Protein AF-A0A2W6CTJ7-F1 (afdb_monomer_lite)

pLDDT: mean 81.31, std 10.34, range [43.28, 93.75]

Secondary structure (DSSP, 8-state):
---------HHHH-PPPHHHHS-SSPPTT--------SSS-S-TTS-TTSHHHH------PPPHHHHHHHHHHHHHHHHHHTS-HHHHHHHHHHHHH-S-B-HHHHHHHH---HHHHHHHHHTTTTTTEEEEEPPGGG-TTPEEEEESSHHHHHHHHHHHGGGGGG-

Radius of gyration: 19.37 Å; chains: 1; bounding box: 40×37×50 Å

Sequence (167 aa):
MIDGLDEDSSAATGRRSIAGVLPRQPPPGVRVLVTSRPHPPTPDDVPGDHPLRTISPRRLDVSQHARDAEYRANHELNQLLAGTQLQRDVLGSMTVSGGGFTLDDLEELTQQPLYEIKRLLDGLLGRSVGTRIGTPTSGPGERVYLFAHETLQQVAEQSFGKSLGAY

Foldseek 3Di:
DDPDDDDFPCVVVVDDTPLLPDDLDDPPPDDDDDDDDPPPQDDPSRDCSRVSNVDDDDDDDQDPVNVVLVVLLVVLLVCLVVDDPLSLQLLLVLLVVQDWDFLVRSCVRSVDDSVVVVCCCVPSVVSQWDWDQDDVVNPGGTTTIHGPDPVSSVVSCVVCPPVSVVD

Structure (mmCIF, N/CA/C/O backbone):
data_AF-A0A2W6CTJ7-F1
#
_entry.id   AF-A0A2W6CTJ7-F1
#
loop_
_atom_site.group_PDB
_atom_site.id
_atom_site.type_symbol
_atom_site.label_atom_id
_atom_site.label_alt_id
_atom_site.label_comp_id
_atom_site.label_asym_id
_atom_site.label_entity_id
_atom_site.label_seq_id
_atom_site.pdbx_PDB_ins_code
_atom_site.Cartn_x
_atom_site.Cartn_y
_atom_site.Cartn_z
_atom_site.occupancy
_atom_site.B_iso_or_equiv
_atom_site.auth_seq_id
_atom_site.auth_comp_id
_atom_site.auth_asym_id
_atom_site.auth_atom_id
_atom_site.pdbx_PDB_model_num
ATOM 1 N N . MET A 1 1 ? 7.325 -20.224 -18.057 1.00 59.53 1 MET A N 1
ATOM 2 C CA . MET A 1 1 ? 7.803 -20.326 -16.665 1.00 59.53 1 MET A CA 1
ATOM 3 C C . MET A 1 1 ? 8.379 -18.970 -16.293 1.00 59.53 1 MET A C 1
ATOM 5 O O . MET A 1 1 ? 9.086 -18.408 -17.119 1.00 59.53 1 MET A O 1
ATOM 9 N N . ILE A 1 2 ? 7.982 -18.411 -15.150 1.00 69.88 2 ILE A N 1
ATOM 10 C CA . ILE A 1 2 ? 8.512 -17.147 -14.617 1.00 69.88 2 ILE A CA 1
ATOM 11 C C . ILE A 1 2 ? 9.510 -17.546 -13.533 1.00 69.88 2 ILE A C 1
ATOM 13 O O . ILE A 1 2 ? 9.144 -18.317 -12.652 1.00 69.88 2 ILE A O 1
ATOM 17 N N . ASP A 1 3 ? 10.753 -17.089 -13.654 1.00 69.56 3 ASP A N 1
ATOM 18 C CA . ASP A 1 3 ? 11.864 -17.510 -12.786 1.00 69.56 3 ASP A CA 1
ATOM 19 C C . ASP A 1 3 ? 11.912 -16.728 -11.458 1.00 69.56 3 ASP A C 1
ATOM 21 O O . ASP A 1 3 ? 12.463 -17.194 -10.469 1.00 69.56 3 ASP A O 1
ATOM 25 N N . GLY A 1 4 ? 11.260 -15.561 -11.397 1.00 68.44 4 GLY A N 1
ATOM 26 C CA . GLY A 1 4 ? 11.148 -14.772 -10.173 1.00 68.44 4 GLY A CA 1
ATOM 27 C C . GLY A 1 4 ? 10.185 -13.595 -10.308 1.00 68.44 4 GLY A C 1
ATOM 28 O O . GLY A 1 4 ? 10.024 -13.028 -11.391 1.00 68.44 4 GLY A O 1
ATOM 29 N N . LEU A 1 5 ? 9.542 -13.250 -9.195 1.00 76.44 5 LEU A N 1
ATOM 30 C CA . LEU A 1 5 ? 8.808 -12.005 -8.978 1.00 76.44 5 LEU A CA 1
ATOM 31 C C . LEU A 1 5 ? 9.406 -11.373 -7.724 1.00 76.44 5 LEU A C 1
ATOM 33 O O . LEU A 1 5 ? 9.505 -12.049 -6.701 1.00 76.44 5 LEU A O 1
ATOM 37 N N . ASP A 1 6 ? 9.828 -10.119 -7.820 1.00 77.81 6 ASP A N 1
ATOM 38 C CA . ASP A 1 6 ? 10.472 -9.403 -6.722 1.00 77.81 6 ASP A CA 1
ATOM 39 C C . ASP A 1 6 ? 9.922 -7.975 -6.642 1.00 77.81 6 ASP A C 1
ATOM 41 O O . ASP A 1 6 ? 9.551 -7.383 -7.662 1.00 77.81 6 ASP A O 1
ATOM 45 N N . GLU A 1 7 ? 9.840 -7.443 -5.426 1.00 79.81 7 GLU A N 1
ATOM 46 C CA . GLU A 1 7 ? 9.255 -6.137 -5.124 1.00 79.81 7 GLU A CA 1
ATOM 47 C C . GLU A 1 7 ? 10.299 -5.205 -4.523 1.00 79.81 7 GLU A C 1
ATOM 49 O O . GLU A 1 7 ? 11.054 -5.559 -3.613 1.00 79.81 7 GLU A O 1
ATOM 54 N N . ASP A 1 8 ? 10.333 -3.973 -5.025 1.00 78.88 8 ASP A N 1
ATOM 55 C CA . ASP A 1 8 ? 11.370 -3.034 -4.636 1.00 78.88 8 ASP A CA 1
ATOM 56 C C . ASP A 1 8 ? 11.139 -2.501 -3.216 1.00 78.88 8 ASP A C 1
ATOM 58 O O . ASP A 1 8 ? 10.241 -1.700 -2.964 1.00 78.88 8 ASP A O 1
ATOM 62 N N . SER A 1 9 ? 11.988 -2.948 -2.290 1.00 72.00 9 SER A N 1
ATOM 63 C CA . SER A 1 9 ? 11.993 -2.538 -0.879 1.00 72.00 9 SER A CA 1
ATOM 64 C C . SER A 1 9 ? 13.154 -1.584 -0.549 1.00 72.00 9 SER A C 1
ATOM 66 O O . SER A 1 9 ? 13.492 -1.372 0.621 1.00 72.00 9 SER A O 1
ATOM 68 N N . SER A 1 10 ? 13.820 -1.027 -1.568 1.00 76.88 10 SER A N 1
ATOM 69 C CA . SER A 1 10 ? 14.980 -0.139 -1.396 1.00 76.88 10 SER A CA 1
ATOM 70 C C . SER A 1 10 ? 14.651 1.124 -0.604 1.00 76.88 10 SER A C 1
ATOM 72 O O . SER A 1 10 ? 15.450 1.522 0.241 1.00 76.88 10 SER A O 1
ATOM 74 N N . ALA A 1 11 ? 13.456 1.694 -0.785 1.00 69.94 11 ALA A N 1
ATOM 75 C CA . ALA A 1 11 ? 13.011 2.887 -0.061 1.00 69.94 11 ALA A CA 1
ATOM 76 C C . ALA A 1 11 ? 13.027 2.705 1.470 1.00 69.94 11 ALA A C 1
ATOM 78 O O . ALA A 1 11 ? 13.404 3.622 2.192 1.00 69.94 11 ALA A O 1
ATOM 79 N N . ALA A 1 12 ? 12.680 1.513 1.964 1.00 66.12 12 ALA A N 1
ATOM 80 C CA . ALA A 1 12 ? 12.665 1.211 3.397 1.00 66.12 12 ALA A CA 1
ATOM 81 C C . ALA A 1 12 ? 14.041 0.793 3.946 1.00 66.12 12 ALA A C 1
ATOM 83 O O . ALA A 1 12 ? 14.288 0.878 5.145 1.00 66.12 12 ALA A O 1
ATOM 84 N N . THR A 1 13 ? 14.940 0.306 3.084 1.00 71.00 13 THR A N 1
ATOM 85 C CA . THR A 1 13 ? 16.194 -0.348 3.504 1.00 71.00 13 THR A CA 1
ATOM 86 C C . THR A 1 13 ? 17.459 0.429 3.143 1.00 71.00 13 THR A C 1
ATOM 88 O O . THR A 1 13 ? 18.546 0.046 3.577 1.00 71.00 13 THR A O 1
ATOM 91 N N . GLY A 1 14 ? 17.352 1.479 2.322 1.00 72.25 14 GLY A N 1
ATOM 92 C CA . GLY A 1 14 ? 18.492 2.232 1.786 1.00 72.25 14 GLY A CA 1
ATOM 93 C C . GLY A 1 14 ? 19.401 1.413 0.859 1.00 72.25 14 GLY A C 1
ATOM 94 O O . GLY A 1 14 ? 20.527 1.821 0.575 1.00 72.25 14 GLY A O 1
ATOM 95 N N . ARG A 1 15 ? 18.956 0.229 0.419 1.00 84.06 15 ARG A N 1
ATOM 96 C CA . ARG A 1 15 ? 19.693 -0.630 -0.519 1.00 84.06 15 ARG A CA 1
ATOM 97 C C . ARG A 1 15 ? 19.520 -0.130 -1.952 1.00 84.06 15 ARG A C 1
ATOM 99 O O . ARG A 1 15 ? 18.677 0.717 -2.219 1.00 84.06 15 ARG A O 1
ATOM 106 N N . ARG A 1 16 ? 20.304 -0.681 -2.886 1.00 86.69 16 ARG A N 1
ATOM 107 C CA . ARG A 1 16 ? 20.061 -0.445 -4.317 1.00 86.69 16 ARG A CA 1
ATOM 108 C C . ARG A 1 16 ? 18.662 -0.915 -4.704 1.00 86.69 16 ARG A C 1
ATOM 110 O O . ARG A 1 16 ? 18.223 -1.967 -4.238 1.00 86.69 16 ARG A O 1
ATOM 117 N N . SER A 1 17 ? 18.010 -0.131 -5.553 1.00 89.62 17 SER A N 1
ATOM 118 C CA . SER A 1 17 ? 16.718 -0.461 -6.140 1.00 89.62 17 SER A CA 1
ATOM 119 C C . SER A 1 17 ? 16.838 -1.719 -6.996 1.00 89.62 17 SER A C 1
ATOM 121 O O . SER A 1 17 ? 17.905 -2.015 -7.551 1.00 89.62 17 SER A O 1
ATOM 123 N N . ILE A 1 18 ? 15.737 -2.459 -7.143 1.00 90.06 18 ILE A N 1
ATOM 124 C CA . ILE A 1 18 ? 15.698 -3.598 -8.072 1.00 90.06 18 ILE A CA 1
ATOM 125 C C . ILE A 1 18 ? 16.030 -3.090 -9.474 1.00 90.06 18 ILE A C 1
ATOM 127 O O . ILE A 1 18 ? 16.852 -3.679 -10.173 1.00 90.06 18 ILE A O 1
ATOM 131 N N . ALA A 1 19 ? 15.466 -1.941 -9.857 1.00 91.00 19 ALA A N 1
ATOM 132 C CA . ALA A 1 19 ? 15.742 -1.298 -11.136 1.00 91.00 19 ALA A CA 1
ATOM 133 C C . ALA A 1 19 ? 17.241 -1.008 -11.352 1.00 91.00 19 ALA A C 1
ATOM 135 O O . ALA A 1 19 ? 17.731 -1.165 -12.470 1.00 91.00 19 ALA A O 1
ATOM 136 N N . GLY A 1 20 ? 17.968 -0.622 -10.299 1.00 90.88 20 GLY A N 1
ATOM 137 C CA . GLY A 1 20 ? 19.398 -0.314 -10.332 1.00 90.88 20 GLY A CA 1
ATOM 138 C C . GLY A 1 20 ? 20.306 -1.538 -10.477 1.00 90.88 20 GLY A C 1
ATOM 139 O O . GLY A 1 20 ? 21.452 -1.397 -10.910 1.00 90.88 20 GLY A O 1
ATOM 140 N N . VAL A 1 21 ? 19.818 -2.740 -10.151 1.00 91.44 21 VAL A N 1
ATOM 141 C CA . VAL A 1 21 ? 20.575 -3.997 -10.305 1.00 91.44 21 VAL A CA 1
ATOM 142 C C . VAL A 1 21 ? 20.214 -4.781 -11.567 1.00 91.44 21 VAL A C 1
ATOM 144 O O . VAL A 1 21 ? 20.885 -5.767 -11.879 1.00 91.44 21 VAL A O 1
ATOM 147 N N . LEU A 1 22 ? 19.187 -4.357 -12.314 1.00 91.62 22 LEU A N 1
ATOM 148 C CA . LEU A 1 22 ? 18.807 -5.019 -13.559 1.00 91.62 22 LEU A CA 1
ATOM 149 C C . LEU A 1 22 ? 19.936 -4.940 -14.603 1.00 91.62 22 LEU A C 1
ATOM 151 O O . LEU A 1 22 ? 20.611 -3.914 -14.739 1.00 91.62 22 LEU A O 1
ATOM 155 N N . PRO A 1 23 ? 20.154 -6.015 -15.383 1.00 89.50 23 PRO A N 1
ATOM 156 C CA . PRO A 1 23 ? 21.161 -6.002 -16.428 1.00 89.50 23 PRO A CA 1
ATOM 157 C C . PRO A 1 23 ? 20.744 -5.044 -17.546 1.00 89.50 23 PRO A C 1
ATOM 159 O O . PRO A 1 23 ? 19.662 -5.163 -18.121 1.00 89.50 23 PRO A O 1
ATOM 162 N N . ARG A 1 24 ? 21.658 -4.147 -17.929 1.00 90.56 24 ARG A N 1
ATOM 163 C CA . ARG A 1 24 ? 21.481 -3.248 -19.086 1.00 90.56 24 ARG A CA 1
ATOM 164 C C . ARG A 1 24 ? 21.269 -4.020 -20.389 1.00 90.56 24 ARG A C 1
ATOM 166 O O . ARG A 1 24 ? 20.544 -3.573 -21.270 1.00 90.56 24 ARG A O 1
ATOM 173 N N . GLN A 1 25 ? 21.929 -5.170 -20.507 1.00 90.81 25 GLN A N 1
ATOM 174 C CA . GLN A 1 25 ? 21.820 -6.096 -21.628 1.00 90.81 25 GLN A CA 1
ATOM 175 C C . GLN A 1 25 ? 21.598 -7.503 -21.065 1.00 90.81 25 GLN A C 1
ATOM 177 O O . GLN A 1 25 ? 22.552 -8.131 -20.602 1.00 90.81 25 GLN A O 1
ATOM 182 N N . PRO A 1 26 ? 20.346 -7.989 -21.040 1.00 90.00 26 PRO A N 1
ATOM 183 C CA . PRO A 1 26 ? 20.056 -9.352 -20.622 1.00 90.00 26 PRO A CA 1
ATOM 184 C C . PRO A 1 26 ? 20.772 -10.377 -21.521 1.00 90.00 26 PRO A C 1
ATOM 186 O O . PRO A 1 26 ? 20.920 -10.128 -22.722 1.00 90.00 26 PRO A O 1
ATOM 189 N N . PRO A 1 27 ? 21.189 -11.540 -20.982 1.00 90.81 27 PRO A N 1
ATOM 190 C CA . PRO A 1 27 ? 21.748 -12.622 -21.786 1.00 90.81 27 PRO A CA 1
ATOM 191 C C . PRO A 1 27 ? 20.796 -13.080 -22.905 1.00 90.81 27 PRO A C 1
ATOM 193 O O . PRO A 1 27 ? 19.575 -12.926 -22.781 1.00 90.81 27 PRO A O 1
ATOM 196 N N . PRO A 1 28 ? 21.315 -13.700 -23.981 1.00 93.06 28 PRO A N 1
ATOM 197 C CA . PRO A 1 28 ? 20.478 -14.253 -25.040 1.00 93.06 28 PRO A CA 1
ATOM 198 C C . PRO A 1 28 ? 19.390 -15.183 -24.487 1.00 93.06 28 PRO A C 1
ATOM 200 O O . PRO A 1 28 ? 19.662 -16.061 -23.674 1.00 93.06 28 PRO A O 1
ATOM 203 N N . GLY A 1 29 ? 18.147 -14.984 -24.931 1.00 90.25 29 GLY A N 1
ATOM 204 C CA . GLY A 1 29 ? 16.989 -15.762 -24.474 1.00 90.25 29 GLY A CA 1
ATOM 205 C C . GLY A 1 29 ? 16.322 -15.250 -23.191 1.00 90.25 29 GLY A C 1
ATOM 206 O O . GLY A 1 29 ? 15.217 -15.692 -22.885 1.00 90.25 29 GLY A O 1
ATOM 207 N N . VAL A 1 30 ? 16.917 -14.280 -22.485 1.00 90.00 30 VAL A N 1
ATOM 208 C CA . VAL A 1 30 ? 16.327 -13.656 -21.291 1.00 90.00 30 VAL A CA 1
ATOM 209 C C . VAL A 1 30 ? 15.579 -12.382 -21.675 1.00 90.00 30 VAL A C 1
ATOM 211 O O . VAL A 1 30 ? 16.088 -11.530 -22.403 1.00 90.00 30 VAL A O 1
ATOM 214 N N . ARG A 1 31 ? 14.356 -12.225 -21.162 1.00 88.56 31 ARG A N 1
ATOM 215 C CA . ARG A 1 31 ? 13.590 -10.977 -21.258 1.00 88.56 31 ARG A CA 1
ATOM 216 C C . ARG A 1 31 ? 13.237 -10.503 -19.860 1.00 88.56 31 ARG A C 1
ATOM 218 O O . ARG A 1 31 ? 12.758 -11.289 -19.051 1.00 88.56 31 ARG A O 1
ATOM 225 N N . VAL A 1 32 ? 13.442 -9.216 -19.611 1.00 88.62 32 VAL A N 1
ATOM 226 C CA . VAL A 1 32 ? 13.061 -8.567 -18.356 1.00 88.62 32 VAL A CA 1
ATOM 227 C C . VAL A 1 32 ? 11.788 -7.772 -18.610 1.00 88.62 32 VAL A C 1
ATOM 229 O O . VAL A 1 32 ? 11.762 -6.902 -19.480 1.00 88.62 32 VAL A O 1
ATOM 232 N N . LEU A 1 33 ? 10.728 -8.091 -17.871 1.00 89.94 33 LEU A N 1
ATOM 233 C CA . LEU A 1 33 ? 9.500 -7.307 -17.852 1.00 89.94 33 LEU A CA 1
ATOM 234 C C . LEU A 1 33 ? 9.480 -6.508 -16.554 1.00 89.94 33 LEU A C 1
ATOM 236 O O . LEU A 1 33 ? 9.507 -7.087 -15.474 1.00 89.94 33 LEU A O 1
ATOM 240 N N . VAL A 1 34 ? 9.458 -5.184 -16.676 1.00 89.81 34 VAL A N 1
ATOM 241 C CA . VAL A 1 34 ? 9.405 -4.276 -15.529 1.00 89.81 34 VAL A CA 1
ATOM 242 C C . VAL A 1 34 ? 8.044 -3.606 -15.514 1.00 89.81 34 VAL A C 1
ATOM 244 O O . VAL A 1 34 ? 7.617 -3.023 -16.511 1.00 89.81 34 VAL A O 1
ATOM 247 N N . THR A 1 35 ? 7.372 -3.686 -14.375 1.00 89.12 35 THR A N 1
ATOM 248 C CA . THR A 1 35 ? 6.150 -2.938 -14.091 1.00 89.12 35 THR A CA 1
ATOM 249 C C . THR A 1 35 ? 6.444 -1.933 -12.998 1.00 89.12 35 THR A C 1
ATOM 251 O O . THR A 1 35 ? 7.058 -2.276 -11.992 1.00 89.12 35 THR A O 1
ATOM 254 N N . SER A 1 36 ? 5.992 -0.699 -13.176 1.00 85.31 36 SER A N 1
ATOM 255 C CA . SER A 1 36 ? 6.119 0.342 -12.165 1.00 85.31 36 SER A CA 1
ATOM 256 C C . SER A 1 36 ? 4.833 1.148 -12.063 1.00 85.31 36 SER A C 1
ATOM 258 O O . SER A 1 36 ? 4.025 1.205 -12.998 1.00 85.31 36 SER A O 1
ATOM 260 N N . ARG A 1 37 ? 4.648 1.796 -10.912 1.00 81.56 37 ARG A N 1
ATOM 261 C CA . ARG A 1 37 ? 3.653 2.857 -10.771 1.00 81.56 37 ARG A CA 1
ATOM 262 C C . ARG A 1 37 ? 4.140 4.105 -11.523 1.00 81.56 37 ARG A C 1
ATOM 264 O O . ARG A 1 37 ? 5.346 4.294 -11.663 1.00 81.56 37 ARG A O 1
ATOM 271 N N . PRO A 1 38 ? 3.236 4.977 -12.009 1.00 77.69 38 PRO A N 1
ATOM 272 C CA . PRO A 1 38 ? 3.635 6.245 -12.623 1.00 77.69 38 PRO A CA 1
ATOM 273 C C . PRO A 1 38 ? 4.432 7.154 -11.679 1.00 77.69 38 PRO A C 1
ATOM 275 O O . PRO A 1 38 ? 5.237 7.949 -12.153 1.00 77.69 38 PRO A O 1
ATOM 278 N N . HIS A 1 39 ? 4.192 7.021 -10.372 1.00 74.88 39 HIS A N 1
ATOM 279 C CA . HIS A 1 39 ? 4.901 7.713 -9.305 1.00 74.88 39 HIS A CA 1
ATOM 280 C C . HIS A 1 39 ? 5.246 6.704 -8.195 1.00 74.88 39 HIS A C 1
ATOM 282 O O . HIS A 1 39 ? 4.382 5.888 -7.856 1.00 74.88 39 HIS A O 1
ATOM 288 N N . PRO A 1 40 ? 6.464 6.747 -7.625 1.00 74.62 40 PRO A N 1
ATOM 289 C CA . PRO A 1 40 ? 7.582 7.635 -7.977 1.00 74.62 40 PRO A CA 1
ATOM 290 C C . PRO A 1 40 ? 8.191 7.333 -9.368 1.00 74.62 40 PRO A C 1
ATOM 292 O O . PRO A 1 40 ? 7.917 6.274 -9.937 1.00 74.62 40 PRO A O 1
ATOM 295 N N . PRO A 1 41 ? 8.974 8.266 -9.950 1.00 83.75 41 PRO A N 1
ATOM 296 C CA . PRO A 1 41 ? 9.692 8.034 -11.206 1.00 83.75 41 PRO A CA 1
ATOM 297 C C . PRO A 1 41 ? 10.792 6.968 -11.047 1.00 83.75 41 PRO A C 1
ATOM 299 O O . PRO A 1 41 ? 11.044 6.468 -9.953 1.00 83.75 41 PRO A O 1
ATOM 302 N N . THR A 1 42 ? 11.469 6.629 -12.150 1.00 89.12 42 THR A N 1
ATOM 303 C CA . THR A 1 42 ? 12.607 5.695 -12.144 1.00 89.12 42 THR A CA 1
ATOM 304 C C . THR A 1 42 ? 13.649 6.100 -11.082 1.00 89.12 42 THR A C 1
ATOM 306 O O . THR A 1 42 ? 14.108 7.247 -11.145 1.00 89.12 42 THR A O 1
ATOM 309 N N . PRO A 1 43 ? 14.051 5.189 -10.167 1.00 89.88 43 PRO A N 1
ATOM 310 C CA . PRO A 1 43 ? 14.949 5.492 -9.048 1.00 89.88 43 PRO A CA 1
ATOM 311 C C . PRO A 1 43 ? 16.266 6.152 -9.46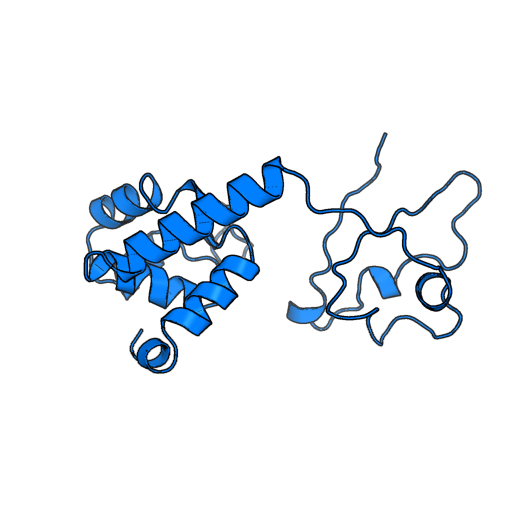6 1.00 89.88 43 PRO A C 1
ATOM 313 O O . PRO A 1 43 ? 16.785 5.881 -10.548 1.00 89.88 43 PRO A O 1
ATOM 316 N N . ASP A 1 44 ? 16.830 7.003 -8.610 1.00 90.12 44 ASP A N 1
ATOM 317 C CA . ASP A 1 44 ? 18.029 7.799 -8.924 1.00 90.12 44 ASP A CA 1
ATOM 318 C C . ASP A 1 44 ? 19.302 6.962 -9.100 1.00 90.12 44 ASP A C 1
ATOM 320 O O . ASP A 1 44 ? 20.199 7.349 -9.847 1.00 90.12 44 ASP A O 1
ATOM 324 N N . ASP A 1 45 ? 19.366 5.781 -8.485 1.00 91.94 45 ASP A N 1
ATOM 325 C CA . ASP A 1 45 ? 20.487 4.850 -8.627 1.00 91.94 45 ASP A CA 1
ATOM 326 C C . ASP A 1 45 ? 20.495 4.098 -9.971 1.00 91.94 45 ASP A C 1
ATOM 328 O O . ASP A 1 45 ? 21.449 3.375 -10.268 1.00 91.94 45 ASP A O 1
ATOM 332 N N . VAL A 1 46 ? 19.476 4.299 -10.817 1.00 92.75 46 VAL A N 1
ATOM 333 C CA . VAL A 1 46 ? 19.439 3.799 -12.196 1.00 92.75 46 VAL A CA 1
ATOM 334 C C . VAL A 1 46 ? 20.284 4.709 -13.102 1.00 92.75 46 VAL A C 1
ATOM 336 O O . VAL A 1 46 ? 19.907 5.872 -13.311 1.00 92.75 46 VAL A O 1
ATOM 339 N N . PRO A 1 47 ? 21.375 4.199 -13.710 1.00 91.19 47 PRO A N 1
ATOM 340 C CA . PRO A 1 47 ? 22.259 4.980 -14.576 1.00 91.19 47 PRO A CA 1
ATOM 341 C C . PRO A 1 47 ? 21.532 5.650 -15.749 1.00 91.19 47 PRO A C 1
ATOM 343 O O . PRO A 1 47 ? 20.551 5.120 -16.272 1.00 91.19 47 PRO A O 1
ATOM 346 N N . GLY A 1 48 ? 22.031 6.803 -16.203 1.00 90.25 48 GLY A N 1
ATOM 347 C CA . GLY A 1 48 ? 21.406 7.576 -17.287 1.00 90.25 48 GLY A CA 1
ATOM 348 C C . GLY A 1 48 ? 21.359 6.852 -18.639 1.00 90.25 48 GLY A C 1
ATOM 349 O O . GLY A 1 48 ? 20.443 7.077 -19.423 1.00 90.25 48 GLY A O 1
ATOM 350 N N . ASP A 1 49 ? 22.305 5.947 -18.891 1.00 90.88 49 ASP A N 1
ATOM 351 C CA . ASP A 1 49 ? 22.378 5.104 -20.089 1.00 90.88 49 ASP A CA 1
ATOM 352 C C . ASP A 1 49 ? 21.570 3.797 -19.964 1.00 90.88 49 ASP A C 1
ATOM 354 O O . ASP A 1 49 ? 21.573 2.967 -20.875 1.00 90.88 49 ASP A O 1
ATOM 358 N N . HIS A 1 50 ? 20.870 3.589 -18.845 1.00 93.75 50 HIS A N 1
ATOM 359 C CA . HIS A 1 50 ? 20.069 2.393 -18.624 1.00 93.75 50 HIS A CA 1
ATOM 360 C C . HIS A 1 50 ? 18.813 2.392 -19.519 1.00 93.75 50 HIS A C 1
ATOM 362 O O . HIS A 1 50 ? 18.114 3.408 -19.579 1.00 93.75 50 HIS A O 1
ATOM 368 N N . PRO A 1 51 ? 18.423 1.257 -20.138 1.00 92.38 51 PRO A N 1
ATOM 369 C CA . PRO A 1 51 ? 17.236 1.187 -21.002 1.00 92.38 51 PRO A CA 1
ATOM 370 C C . PRO A 1 51 ? 15.933 1.674 -20.348 1.00 92.38 51 PRO A C 1
ATOM 372 O O . PRO A 1 51 ? 15.056 2.204 -21.023 1.00 92.38 51 PRO A O 1
ATOM 375 N N . LEU A 1 52 ? 15.807 1.553 -19.023 1.00 91.88 52 LEU A N 1
ATOM 376 C CA . LEU A 1 52 ? 14.644 2.055 -18.271 1.00 91.88 52 LEU A CA 1
ATOM 377 C C . LEU A 1 52 ? 14.484 3.583 -18.306 1.00 91.88 52 LEU A C 1
ATOM 379 O O . LEU A 1 52 ? 13.400 4.075 -18.007 1.00 91.88 52 LEU A O 1
ATOM 383 N N . ARG A 1 53 ? 15.536 4.338 -18.643 1.00 90.75 53 ARG A N 1
ATOM 384 C CA . ARG A 1 53 ? 15.473 5.801 -18.796 1.00 90.75 53 ARG A CA 1
ATOM 385 C C . ARG A 1 53 ? 14.980 6.222 -20.183 1.00 90.75 53 ARG A C 1
ATOM 387 O O . ARG A 1 53 ? 14.487 7.334 -20.328 1.00 90.75 53 ARG A O 1
ATOM 394 N N . THR A 1 54 ? 15.119 5.360 -21.191 1.00 88.94 54 THR A N 1
ATOM 395 C CA . THR A 1 54 ? 14.851 5.693 -22.602 1.00 88.94 54 THR A CA 1
ATOM 396 C C . THR A 1 54 ? 13.643 4.965 -23.183 1.00 88.94 54 THR A C 1
ATOM 398 O O . THR A 1 54 ? 13.087 5.404 -24.191 1.00 88.94 54 THR A O 1
ATOM 401 N N . ILE A 1 55 ? 13.207 3.863 -22.566 1.00 88.81 55 ILE A N 1
ATOM 402 C CA . ILE A 1 55 ? 12.057 3.095 -23.037 1.00 88.81 55 ILE A CA 1
ATOM 403 C C . ILE A 1 55 ? 10.748 3.863 -22.816 1.00 88.81 55 ILE A C 1
ATOM 405 O O . ILE A 1 55 ? 10.508 4.438 -21.757 1.00 88.81 55 ILE A O 1
ATOM 409 N N . SER A 1 56 ? 9.867 3.837 -23.816 1.00 89.06 56 SER A N 1
ATOM 410 C CA . SER A 1 56 ? 8.499 4.341 -23.670 1.00 89.06 56 SER A CA 1
ATOM 411 C C . SER A 1 56 ? 7.637 3.267 -22.995 1.00 89.06 56 SER A C 1
ATOM 413 O O . SER A 1 56 ? 7.434 2.204 -23.589 1.00 89.06 56 SER A O 1
ATOM 415 N N . PRO A 1 57 ? 7.136 3.489 -21.765 1.00 89.75 57 PRO A N 1
ATOM 416 C CA . PRO A 1 57 ? 6.378 2.473 -21.051 1.00 89.75 57 PRO A CA 1
ATOM 417 C C . PRO A 1 57 ? 5.008 2.260 -21.698 1.00 89.75 57 PRO A C 1
ATOM 419 O O . PRO A 1 57 ? 4.314 3.211 -22.066 1.00 89.75 57 PRO A O 1
ATOM 422 N N . ARG A 1 58 ? 4.566 1.001 -21.764 1.00 91.31 58 ARG A N 1
ATOM 423 C CA . ARG A 1 58 ? 3.175 0.686 -22.100 1.00 91.31 58 ARG A CA 1
ATOM 424 C C . ARG A 1 58 ? 2.295 1.011 -20.897 1.00 91.31 58 ARG A C 1
ATOM 426 O O . ARG A 1 58 ? 2.395 0.352 -19.865 1.00 91.31 58 ARG A O 1
ATOM 433 N N . ARG A 1 59 ? 1.418 2.007 -21.035 1.00 89.88 59 ARG A N 1
ATOM 434 C CA . ARG A 1 59 ? 0.399 2.301 -20.021 1.00 89.88 59 ARG A CA 1
ATOM 435 C C . ARG A 1 59 ? -0.645 1.184 -20.011 1.00 89.88 59 ARG A C 1
ATOM 437 O O . ARG A 1 59 ? -1.102 0.750 -21.067 1.00 89.88 59 ARG A O 1
ATOM 444 N N . LEU A 1 60 ? -0.964 0.706 -18.815 1.00 88.12 60 LEU A N 1
ATOM 445 C CA . LEU A 1 60 ? -2.039 -0.247 -18.575 1.00 88.12 60 LEU A CA 1
ATOM 446 C C . LEU A 1 60 ? -3.189 0.507 -17.918 1.00 88.12 60 LEU A C 1
ATOM 448 O O . LEU A 1 60 ? -2.969 1.229 -16.944 1.00 88.12 60 LEU A O 1
ATOM 452 N N . ASP A 1 61 ? -4.393 0.335 -18.452 1.00 87.44 61 ASP A N 1
ATOM 453 C CA . ASP A 1 61 ? -5.593 0.860 -17.817 1.00 87.44 61 ASP A CA 1
ATOM 454 C C . ASP A 1 61 ? -5.925 0.051 -16.564 1.00 87.44 61 ASP A C 1
ATOM 456 O O . ASP A 1 61 ? -5.717 -1.165 -16.501 1.00 87.44 61 ASP A O 1
ATOM 460 N N . VAL A 1 62 ? -6.479 0.735 -15.565 1.00 83.56 62 VAL A N 1
ATOM 461 C CA . VAL A 1 62 ? -6.975 0.089 -14.349 1.00 83.56 62 VAL A CA 1
ATOM 462 C C . VAL A 1 62 ? -8.094 -0.881 -14.726 1.00 83.56 62 VAL A C 1
ATOM 464 O O . VAL A 1 62 ? -9.094 -0.477 -15.331 1.00 83.56 62 VAL A O 1
ATOM 467 N N . SER A 1 63 ? -7.933 -2.152 -14.353 1.00 86.56 63 SER A N 1
ATOM 468 C CA . SER A 1 63 ? -8.925 -3.194 -14.623 1.00 86.56 63 SER A CA 1
ATOM 469 C C . SER A 1 63 ? -10.222 -2.942 -13.850 1.00 86.56 63 SER A C 1
ATOM 471 O O . SER A 1 63 ? -10.209 -2.361 -12.766 1.00 86.56 63 SER A O 1
ATOM 473 N N . GLN A 1 64 ? -11.356 -3.417 -14.373 1.00 83.00 64 GLN A N 1
ATOM 474 C CA . GLN A 1 64 ? -12.643 -3.296 -13.675 1.00 83.00 64 GLN A CA 1
ATOM 475 C C . GLN A 1 64 ? -12.597 -3.939 -12.281 1.00 83.00 64 GLN A C 1
ATOM 477 O O . GLN A 1 64 ? -13.059 -3.346 -11.316 1.00 83.00 64 GLN A O 1
ATOM 482 N N . HIS A 1 65 ? -11.942 -5.097 -12.162 1.00 80.81 65 HIS A N 1
ATOM 483 C CA . HIS A 1 65 ? -11.730 -5.758 -10.877 1.00 80.81 65 HIS A CA 1
ATOM 484 C C . HIS A 1 65 ? -10.961 -4.873 -9.883 1.00 80.81 65 HIS A C 1
ATOM 486 O O . HIS A 1 65 ? -11.322 -4.811 -8.712 1.00 80.81 65 HIS A O 1
ATOM 492 N N . ALA A 1 66 ? -9.914 -4.174 -10.338 1.00 79.81 66 ALA A N 1
ATOM 493 C CA . ALA A 1 66 ? -9.160 -3.258 -9.485 1.00 79.81 66 ALA A CA 1
ATOM 494 C C . ALA A 1 66 ? -10.008 -2.053 -9.043 1.00 79.81 66 ALA A C 1
ATOM 496 O O . ALA A 1 66 ? -9.943 -1.675 -7.879 1.00 79.81 66 ALA A O 1
ATOM 497 N N . ARG A 1 67 ? -10.862 -1.510 -9.925 1.00 82.94 67 ARG A N 1
ATOM 498 C CA . ARG A 1 67 ? -11.796 -0.424 -9.570 1.00 82.94 67 ARG A CA 1
ATOM 499 C C . ARG A 1 67 ? -12.821 -0.861 -8.524 1.00 82.94 67 ARG A C 1
ATOM 501 O O . ARG A 1 67 ? -13.074 -0.130 -7.574 1.00 82.94 67 ARG A O 1
ATOM 508 N N . ASP A 1 68 ? -13.395 -2.052 -8.684 1.00 83.75 68 ASP A N 1
ATOM 509 C CA . ASP A 1 68 ? -14.370 -2.589 -7.729 1.00 83.75 68 ASP A CA 1
ATOM 510 C C . ASP A 1 68 ? -13.723 -2.865 -6.365 1.00 83.75 68 ASP A C 1
ATOM 512 O O . ASP A 1 68 ? -14.338 -2.617 -5.326 1.00 83.75 68 ASP A O 1
ATOM 516 N N . ALA A 1 69 ? -12.481 -3.362 -6.360 1.00 80.38 69 ALA A N 1
ATOM 517 C CA . ALA A 1 69 ? -11.703 -3.560 -5.141 1.00 80.38 69 ALA A CA 1
ATOM 518 C C . ALA A 1 69 ? -11.415 -2.226 -4.435 1.00 80.38 69 ALA A C 1
ATOM 520 O O . ALA A 1 69 ? -11.677 -2.107 -3.240 1.00 80.38 69 ALA A O 1
ATOM 521 N N . GLU A 1 70 ? -10.964 -1.209 -5.174 1.00 79.44 70 GLU A N 1
ATOM 522 C CA . GLU A 1 70 ? -10.713 0.139 -4.652 1.00 79.44 70 GLU A CA 1
ATOM 523 C C . GLU A 1 70 ? -11.986 0.784 -4.086 1.00 79.44 70 GLU A C 1
ATOM 525 O O . GLU A 1 70 ? -11.978 1.305 -2.971 1.00 79.44 70 GLU A O 1
ATOM 530 N N . TYR A 1 71 ? -13.105 0.712 -4.813 1.00 84.12 71 TYR A N 1
ATOM 531 C CA . TYR A 1 71 ? -14.387 1.247 -4.352 1.00 84.12 71 TYR A CA 1
ATOM 532 C C . TYR A 1 71 ? -14.831 0.607 -3.032 1.00 84.12 71 TYR A C 1
ATOM 534 O O . TYR A 1 71 ? -15.235 1.305 -2.100 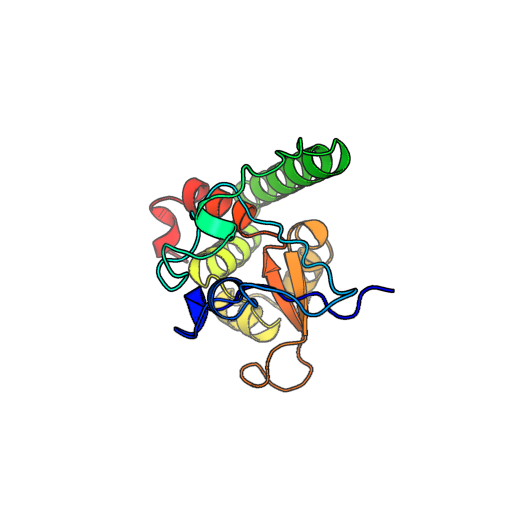1.00 84.12 71 TYR A O 1
ATOM 542 N N . ARG A 1 72 ? -14.736 -0.724 -2.928 1.00 82.31 72 ARG A N 1
ATOM 543 C CA . ARG A 1 72 ? -15.116 -1.452 -1.710 1.00 82.31 72 ARG A CA 1
ATOM 544 C C . ARG A 1 72 ? -14.195 -1.132 -0.545 1.00 82.31 72 ARG A C 1
ATOM 546 O O . ARG A 1 72 ? -14.698 -0.886 0.544 1.00 82.31 72 ARG A O 1
ATOM 553 N N . ALA A 1 73 ? -12.889 -1.088 -0.780 1.00 80.69 73 ALA A N 1
ATOM 554 C CA . ALA A 1 73 ? -11.925 -0.782 0.264 1.00 80.69 73 ALA A CA 1
ATOM 555 C C . ALA A 1 73 ? -12.104 0.652 0.800 1.00 80.69 73 ALA A C 1
ATOM 557 O O . ALA A 1 73 ? -12.120 0.864 2.008 1.00 80.69 73 ALA A O 1
ATOM 558 N N . ASN A 1 74 ? -12.377 1.628 -0.074 1.00 83.69 74 ASN A N 1
ATOM 559 C CA . ASN A 1 74 ? -12.747 2.984 0.349 1.00 83.69 74 ASN A CA 1
ATOM 560 C C . ASN A 1 74 ? -14.070 3.016 1.134 1.00 83.69 74 ASN A C 1
ATOM 562 O O . ASN A 1 74 ? -14.213 3.769 2.096 1.00 83.69 74 ASN A O 1
ATOM 566 N N . HIS A 1 75 ? -15.056 2.206 0.749 1.00 85.44 75 HIS A N 1
ATOM 567 C CA . HIS A 1 75 ? -16.316 2.105 1.483 1.00 85.44 75 HIS A CA 1
ATOM 568 C C . HIS A 1 75 ? -16.132 1.482 2.879 1.00 85.44 75 HIS A C 1
ATOM 570 O O . HIS A 1 75 ? -16.705 1.986 3.843 1.00 85.44 75 HIS A O 1
ATOM 576 N N . GLU A 1 76 ? -15.316 0.433 3.005 1.00 84.94 76 GLU A N 1
ATOM 577 C CA . GLU A 1 76 ? -14.935 -0.178 4.289 1.00 84.94 76 GLU A CA 1
ATOM 578 C C . GLU A 1 76 ? -14.193 0.827 5.182 1.00 84.94 76 GLU A C 1
ATOM 580 O O . GLU A 1 76 ? -14.569 1.011 6.340 1.00 84.94 76 GLU A O 1
ATOM 585 N N . LEU A 1 77 ? -13.218 1.557 4.626 1.00 85.56 77 LEU A N 1
ATOM 586 C CA . LEU A 1 77 ? -12.504 2.625 5.328 1.00 85.56 77 LEU A CA 1
ATOM 587 C C . LEU A 1 77 ? -13.469 3.678 5.895 1.00 85.56 77 LEU A C 1
ATOM 589 O O . LEU A 1 77 ? -13.414 4.010 7.078 1.00 85.56 77 LEU A O 1
ATOM 593 N N . ASN A 1 78 ? -14.394 4.168 5.067 1.00 86.88 78 ASN A N 1
ATOM 594 C CA . ASN A 1 78 ? -15.380 5.164 5.483 1.00 86.88 78 ASN A CA 1
ATOM 595 C C . ASN A 1 78 ? -16.306 4.649 6.595 1.00 86.88 78 ASN A C 1
ATOM 597 O O . ASN A 1 78 ? -16.656 5.407 7.499 1.00 86.88 78 ASN A O 1
ATOM 601 N N . GLN A 1 79 ? -16.683 3.366 6.567 1.00 87.25 79 GLN A N 1
ATOM 602 C CA . GLN A 1 79 ? -17.471 2.766 7.648 1.00 87.25 79 GLN A CA 1
ATOM 603 C C . GLN A 1 79 ? -16.706 2.716 8.970 1.00 87.25 79 GLN A C 1
ATOM 605 O O . GLN A 1 79 ? -17.299 2.949 10.019 1.00 87.25 79 GLN A O 1
ATOM 610 N N . LEU A 1 80 ? -15.405 2.429 8.932 1.00 86.62 80 LEU A N 1
ATOM 611 C CA . LEU A 1 80 ? -14.565 2.380 10.129 1.00 86.62 80 LEU A CA 1
ATOM 612 C C . LEU A 1 80 ? -14.352 3.769 10.727 1.00 86.62 80 LEU A C 1
ATOM 614 O O . LEU A 1 80 ? -14.468 3.939 11.939 1.00 86.62 80 LEU A O 1
ATOM 618 N N . LEU A 1 81 ? -14.126 4.774 9.877 1.00 86.56 81 LEU A N 1
ATOM 619 C CA . LEU A 1 81 ? -14.030 6.174 10.296 1.00 86.56 81 LEU A CA 1
ATOM 620 C C . LEU A 1 81 ? -15.326 6.651 10.972 1.00 86.56 81 LEU A C 1
ATOM 622 O O . LEU A 1 81 ? -15.280 7.331 11.999 1.00 86.56 81 LEU A O 1
ATOM 626 N N . ALA A 1 82 ? -16.482 6.243 10.444 1.00 87.88 82 ALA A N 1
ATOM 627 C CA . ALA A 1 82 ? -17.798 6.523 11.023 1.00 87.88 82 ALA A CA 1
ATOM 628 C C . ALA A 1 82 ? -18.195 5.577 12.179 1.00 87.88 82 ALA A C 1
ATOM 630 O O . ALA A 1 82 ? -19.292 5.700 12.726 1.00 87.88 82 ALA A O 1
ATOM 631 N N . GLY A 1 83 ? -17.330 4.625 12.529 1.00 87.19 83 GLY A N 1
ATOM 632 C CA . GLY A 1 83 ? -17.619 3.505 13.414 1.00 87.19 83 GLY A CA 1
ATOM 633 C C . GLY A 1 83 ? -17.471 3.790 14.912 1.00 87.19 83 GLY A C 1
ATOM 634 O O . GLY A 1 83 ? -17.568 4.923 15.391 1.00 87.19 83 GLY A O 1
ATOM 635 N N . THR A 1 84 ? -17.245 2.731 15.687 1.00 89.69 84 THR A N 1
ATOM 636 C CA . THR A 1 84 ? -16.957 2.804 17.126 1.00 89.69 84 THR A CA 1
ATOM 637 C C . THR A 1 84 ? -15.561 3.376 17.390 1.00 89.69 84 THR A C 1
ATOM 639 O O . THR A 1 84 ? -14.743 3.509 16.481 1.00 89.69 84 THR A O 1
ATOM 642 N N . GLN A 1 85 ? -15.269 3.711 18.652 1.00 89.38 85 GLN A N 1
ATOM 643 C CA . GLN A 1 85 ? -13.940 4.195 19.038 1.00 89.38 85 GLN A CA 1
ATOM 644 C C . GLN A 1 85 ? -12.856 3.155 18.729 1.00 89.38 85 GLN A C 1
ATOM 646 O O . GLN A 1 85 ? -11.924 3.482 18.012 1.00 89.38 85 GLN A O 1
ATOM 651 N N . LEU A 1 86 ? -13.077 1.886 19.096 1.00 89.00 86 LEU A N 1
ATOM 652 C CA . LEU A 1 86 ? -12.179 0.775 18.761 1.00 89.00 86 LEU A CA 1
ATOM 653 C C . LEU A 1 86 ? -11.861 0.690 17.257 1.00 89.00 86 LEU A C 1
ATOM 655 O O . LEU A 1 86 ? -10.727 0.429 16.871 1.00 89.00 86 LEU A O 1
ATOM 659 N N . GLN A 1 87 ? -12.853 0.919 16.389 1.00 89.00 87 GLN A N 1
ATOM 660 C CA . GLN A 1 87 ? -12.640 0.883 14.938 1.00 89.00 87 GLN A CA 1
ATOM 661 C C . GLN A 1 87 ? -11.718 2.002 14.461 1.00 89.00 87 GLN A C 1
ATOM 663 O O . GLN A 1 87 ? -10.852 1.761 13.621 1.00 89.00 87 GLN A O 1
ATOM 668 N N . ARG A 1 88 ? -11.889 3.208 15.009 1.00 89.69 88 ARG A N 1
ATOM 669 C CA . ARG A 1 88 ? -11.000 4.337 14.730 1.00 89.69 88 ARG A CA 1
ATOM 670 C C . ARG A 1 88 ? -9.622 4.147 15.345 1.00 89.69 88 ARG A C 1
ATOM 672 O O . ARG A 1 88 ? -8.661 4.500 14.680 1.00 89.69 88 ARG A O 1
ATOM 679 N N . ASP A 1 89 ? -9.532 3.572 16.541 1.00 89.19 89 ASP A N 1
ATOM 680 C CA . ASP A 1 89 ? -8.263 3.327 17.229 1.00 89.19 89 ASP A CA 1
ATOM 681 C C . ASP A 1 89 ? -7.407 2.340 16.428 1.00 89.19 89 ASP A C 1
ATOM 683 O O . ASP A 1 89 ? -6.294 2.680 16.044 1.00 89.19 89 ASP A O 1
ATOM 687 N N . VAL A 1 90 ? -7.955 1.174 16.052 1.00 88.00 90 VAL A N 1
ATOM 688 C CA . VAL A 1 90 ? -7.237 0.195 15.210 1.00 88.00 90 VAL A CA 1
ATOM 689 C C . VAL A 1 90 ? -6.821 0.819 13.881 1.00 88.00 90 VAL A C 1
ATOM 691 O O . VAL A 1 90 ? -5.671 0.686 13.465 1.00 88.00 90 VAL A O 1
ATOM 694 N N . LEU A 1 91 ? -7.742 1.518 13.209 1.00 87.56 91 LEU A N 1
ATOM 695 C CA . LEU A 1 91 ? -7.446 2.143 11.923 1.00 87.56 91 LEU A CA 1
ATOM 696 C C . LEU A 1 91 ? -6.373 3.238 12.060 1.00 87.56 91 LEU A C 1
ATOM 698 O O . LEU A 1 91 ? -5.475 3.314 11.223 1.00 87.56 91 LEU A O 1
ATOM 702 N N . GLY A 1 92 ? -6.443 4.058 13.107 1.00 88.00 92 GLY A N 1
ATOM 703 C CA . GLY A 1 92 ? -5.482 5.112 13.423 1.00 88.00 92 GLY A CA 1
ATOM 704 C C . GLY A 1 92 ? -4.097 4.543 13.704 1.00 88.00 92 GLY A C 1
ATOM 705 O O . GLY A 1 92 ? -3.142 4.937 13.037 1.00 88.00 92 GLY A O 1
ATOM 706 N N . SER A 1 93 ? -3.996 3.541 14.584 1.00 86.25 93 SER A N 1
ATOM 707 C CA . SER A 1 93 ? -2.733 2.863 14.895 1.00 86.25 93 SER A CA 1
ATOM 708 C C . SER A 1 93 ? -2.081 2.284 13.638 1.00 86.25 93 SER A C 1
ATOM 710 O O . SER A 1 93 ? -0.911 2.558 13.354 1.00 86.25 93 SER A O 1
ATOM 712 N N . MET A 1 94 ? -2.848 1.552 12.819 1.00 83.06 94 MET A N 1
ATOM 713 C CA . MET A 1 94 ? -2.372 1.024 11.533 1.00 83.06 94 MET A CA 1
ATOM 714 C C . MET A 1 94 ? -1.872 2.132 10.599 1.00 83.06 94 MET A C 1
ATOM 716 O O . MET A 1 94 ? -0.856 1.960 9.928 1.00 83.06 94 MET A O 1
ATOM 720 N N . THR A 1 95 ? -2.554 3.277 10.582 1.00 84.75 95 THR A N 1
ATOM 721 C CA . THR A 1 95 ? -2.212 4.426 9.734 1.00 84.75 95 THR A CA 1
ATOM 722 C C . THR A 1 95 ? -0.909 5.099 10.172 1.00 84.75 95 THR A C 1
ATOM 724 O O . THR A 1 95 ? -0.078 5.402 9.323 1.00 84.75 95 THR A O 1
ATOM 727 N N . VAL A 1 96 ? -0.692 5.291 11.478 1.00 83.38 96 VAL A N 1
ATOM 728 C CA . VAL A 1 96 ? 0.514 5.950 12.018 1.00 83.38 96 VAL A CA 1
ATOM 729 C C . VAL A 1 96 ? 1.768 5.101 11.826 1.00 83.38 96 VAL A C 1
ATOM 731 O O . VAL A 1 96 ? 2.836 5.622 11.510 1.00 83.38 96 VAL A O 1
ATOM 734 N N . SER A 1 97 ? 1.652 3.790 12.029 1.00 76.38 97 SER A N 1
ATOM 735 C CA . SER A 1 97 ? 2.820 2.904 12.017 1.00 76.38 97 SER A CA 1
ATOM 736 C C . SER A 1 97 ? 3.441 2.712 10.633 1.00 76.38 97 SER A C 1
ATOM 738 O O . SER A 1 97 ? 4.639 2.445 10.534 1.00 76.38 97 SER A O 1
ATOM 740 N N . GLY A 1 98 ? 2.632 2.782 9.568 1.00 64.38 98 GLY A N 1
ATOM 741 C CA . GLY A 1 98 ? 3.036 2.385 8.217 1.00 64.38 98 GLY A CA 1
ATOM 742 C C . GLY A 1 98 ? 3.550 0.940 8.109 1.00 64.38 98 GLY A C 1
ATOM 743 O O . GLY A 1 98 ? 4.196 0.592 7.120 1.00 64.38 98 GLY A O 1
ATOM 744 N N . GLY A 1 99 ? 3.301 0.107 9.127 1.00 67.69 99 GLY A N 1
ATOM 745 C CA . GLY A 1 99 ? 3.848 -1.235 9.298 1.00 67.69 99 GLY A CA 1
ATOM 746 C C . GLY A 1 99 ? 2.782 -2.247 9.717 1.00 67.69 99 GLY A C 1
ATOM 747 O O . GLY A 1 99 ? 1.613 -1.914 9.893 1.00 67.69 99 GLY A O 1
ATOM 748 N N . GLY A 1 100 ? 3.175 -3.518 9.818 1.00 75.81 100 GLY A N 1
ATOM 749 C CA . GLY A 1 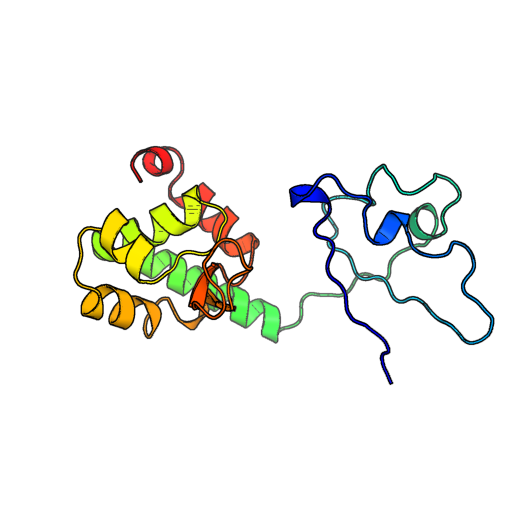100 ? 2.271 -4.586 10.240 1.00 75.81 100 GLY A CA 1
ATOM 750 C C . GLY A 1 100 ? 2.250 -4.747 11.759 1.00 75.81 100 GLY A C 1
ATOM 751 O O . GLY A 1 100 ? 3.318 -4.793 12.362 1.00 75.81 100 GLY A O 1
ATOM 752 N N . PHE A 1 101 ? 1.064 -4.903 12.346 1.00 80.62 101 PHE A N 1
ATOM 753 C CA . PHE A 1 101 ? 0.883 -5.178 13.776 1.00 80.62 101 PHE A CA 1
ATOM 754 C C . PHE A 1 101 ? 0.525 -6.628 14.045 1.00 80.62 101 PHE A C 1
ATOM 756 O O . PHE A 1 101 ? -0.246 -7.222 13.292 1.00 80.62 101 PHE A O 1
ATOM 763 N N . THR A 1 102 ? 1.029 -7.190 15.134 1.00 84.88 102 THR A N 1
ATOM 764 C CA . THR A 1 102 ? 0.503 -8.443 15.679 1.00 84.88 102 THR A CA 1
ATOM 765 C C . THR A 1 102 ? -0.857 -8.202 16.346 1.00 84.88 102 THR A C 1
ATOM 767 O O . THR A 1 102 ? -1.300 -7.065 16.525 1.00 84.88 102 THR A O 1
ATOM 770 N N . LEU A 1 103 ? -1.568 -9.279 16.687 1.00 84.00 103 LEU A N 1
ATOM 771 C CA . LEU A 1 103 ? -2.796 -9.150 17.480 1.00 84.00 103 LEU A CA 1
ATOM 772 C C . LEU A 1 103 ? -2.504 -8.588 18.878 1.00 84.00 103 LEU A C 1
ATOM 774 O O . LEU A 1 103 ? -3.302 -7.796 19.377 1.00 84.00 103 LEU A O 1
ATOM 778 N N . ASP A 1 104 ? -1.369 -8.969 19.459 1.00 84.94 104 ASP A N 1
ATOM 779 C CA . ASP A 1 104 ? -0.951 -8.548 20.794 1.00 84.94 104 ASP A CA 1
ATOM 780 C C . ASP A 1 104 ? -0.589 -7.054 20.803 1.00 84.94 104 ASP A C 1
ATOM 782 O O . ASP A 1 104 ? -1.028 -6.328 21.693 1.00 84.94 104 ASP A O 1
ATOM 786 N N . ASP A 1 105 ? 0.080 -6.554 19.754 1.00 86.62 105 ASP A N 1
ATOM 787 C CA . ASP A 1 105 ? 0.341 -5.114 19.607 1.00 86.62 105 ASP A CA 1
ATOM 788 C C . ASP A 1 105 ? -0.968 -4.308 19.560 1.00 86.62 105 ASP A C 1
ATOM 790 O O . ASP A 1 105 ? -1.078 -3.234 20.149 1.00 86.62 105 ASP A O 1
ATOM 794 N N . LEU A 1 106 ? -1.987 -4.814 18.853 1.00 87.12 106 LEU A N 1
ATOM 795 C CA . LEU A 1 106 ? -3.285 -4.143 18.770 1.00 87.12 106 LEU A CA 1
ATOM 796 C C . LEU A 1 106 ? -4.040 -4.194 20.103 1.00 87.12 106 LEU A C 1
ATOM 798 O O . LEU A 1 106 ? -4.734 -3.230 20.430 1.00 87.12 106 LEU A O 1
ATOM 802 N N . GLU A 1 107 ? -3.925 -5.279 20.874 1.00 89.62 107 GLU A N 1
ATOM 803 C CA . GLU A 1 107 ? -4.477 -5.348 22.235 1.00 89.62 107 GLU A CA 1
ATOM 804 C C . GLU A 1 107 ? -3.805 -4.320 23.145 1.00 89.62 107 GLU A C 1
ATOM 806 O O . GLU A 1 107 ? -4.501 -3.571 23.834 1.00 89.62 107 GLU A O 1
ATOM 811 N N . GLU A 1 108 ? -2.478 -4.207 23.090 1.00 88.25 108 GLU A N 1
ATOM 812 C CA . GLU A 1 108 ? -1.735 -3.226 23.877 1.00 88.25 108 GLU A CA 1
ATOM 813 C C . GLU A 1 108 ? -2.083 -1.783 23.475 1.00 88.25 108 GLU A C 1
ATOM 815 O O . GLU A 1 108 ? -2.329 -0.942 24.339 1.00 88.25 108 GLU A O 1
ATOM 820 N N . LEU A 1 109 ? -2.176 -1.481 22.180 1.00 86.88 109 LEU A N 1
ATOM 821 C CA . LEU A 1 109 ? -2.449 -0.118 21.712 1.00 86.88 109 LEU A CA 1
ATOM 822 C C . LEU A 1 109 ? -3.895 0.324 21.948 1.00 86.88 109 LEU A C 1
ATOM 824 O O . LEU A 1 109 ? -4.143 1.481 22.284 1.00 86.88 109 LEU A O 1
ATOM 828 N N . THR A 1 110 ? -4.859 -0.583 21.786 1.00 86.19 110 THR A N 1
ATOM 829 C CA . THR A 1 110 ? -6.288 -0.242 21.903 1.00 86.19 110 THR A CA 1
ATOM 830 C C . THR A 1 110 ? -6.863 -0.512 23.290 1.00 86.19 110 THR A C 1
ATOM 832 O O . THR A 1 110 ? -7.977 -0.073 23.592 1.00 86.19 110 THR A O 1
ATOM 835 N N . GLN A 1 111 ? -6.124 -1.235 24.141 1.00 88.69 111 GLN A N 1
ATOM 836 C CA . GLN A 1 111 ? -6.571 -1.696 25.459 1.00 88.69 111 GLN A CA 1
ATOM 837 C C . GLN A 1 111 ? -7.913 -2.450 25.389 1.00 88.69 111 GLN A C 1
ATOM 839 O O . GLN A 1 111 ? -8.719 -2.400 26.322 1.00 88.69 111 GLN A O 1
ATOM 844 N N . GLN A 1 112 ? -8.179 -3.120 24.261 1.00 92.25 112 GLN A N 1
ATOM 845 C CA . GLN A 1 112 ? -9.382 -3.918 24.040 1.00 92.25 112 GLN A CA 1
ATOM 846 C C . GLN A 1 112 ? -9.065 -5.412 24.012 1.00 92.25 112 GLN A C 1
ATOM 848 O O . GLN A 1 112 ? -8.000 -5.799 23.543 1.00 92.25 112 GLN A O 1
ATOM 853 N N . PRO A 1 113 ? -10.011 -6.274 24.426 1.00 89.69 113 PRO A N 1
ATOM 854 C CA . PRO A 1 113 ? -9.793 -7.713 24.412 1.00 89.69 113 PRO A CA 1
ATOM 855 C C . PRO A 1 113 ? -9.514 -8.254 23.004 1.00 89.69 113 PRO A C 1
ATOM 857 O O . PRO A 1 113 ? -10.243 -7.937 22.055 1.00 89.69 113 PRO A O 1
ATOM 860 N N . LEU A 1 114 ? -8.565 -9.191 22.891 1.00 87.69 114 LEU A N 1
ATOM 861 C CA . LEU A 1 114 ? -8.222 -9.873 21.630 1.00 87.69 114 LEU A CA 1
ATOM 862 C C . LEU A 1 114 ? -9.427 -10.371 20.817 1.00 87.69 114 LEU A C 1
ATOM 864 O O . LEU A 1 114 ? -9.401 -10.328 19.586 1.00 87.69 114 LEU A O 1
ATOM 868 N N . TYR A 1 115 ? -10.496 -10.855 21.462 1.00 87.31 115 TYR A N 1
ATOM 869 C CA . TYR A 1 115 ? -11.664 -11.365 20.734 1.00 87.31 115 TYR A CA 1
ATOM 870 C C . TYR A 1 115 ? -12.422 -10.260 19.978 1.00 87.31 115 TYR A C 1
ATOM 872 O O . TYR A 1 115 ? -12.999 -10.536 18.924 1.00 87.31 115 TYR A O 1
ATOM 880 N N . GLU A 1 116 ? -12.429 -9.021 20.480 1.00 88.69 116 GLU A N 1
ATOM 881 C CA . GLU A 1 116 ? -13.087 -7.887 19.821 1.00 88.69 116 GLU A CA 1
ATOM 882 C C . GLU A 1 116 ? -12.277 -7.401 18.631 1.00 88.69 116 GLU A C 1
ATOM 884 O O . GLU A 1 116 ? -12.835 -7.209 17.547 1.00 88.69 116 GLU A O 1
ATOM 889 N N . ILE A 1 117 ? -10.962 -7.294 18.821 1.00 88.00 117 ILE A N 1
ATOM 890 C CA . ILE A 1 117 ? -10.003 -6.932 17.778 1.00 88.00 117 ILE A CA 1
ATOM 891 C C . ILE A 1 117 ? -10.049 -7.971 16.661 1.00 88.00 117 ILE A C 1
ATOM 893 O O . ILE A 1 117 ? -10.237 -7.629 15.495 1.00 88.00 117 ILE A O 1
ATOM 897 N N . LYS A 1 118 ? -9.986 -9.258 17.009 1.00 86.38 118 LYS A N 1
ATOM 898 C CA . LYS A 1 118 ? -10.080 -10.346 16.038 1.00 86.38 118 LYS A CA 1
ATOM 899 C C . LYS A 1 118 ? -11.409 -10.335 15.290 1.00 86.38 118 LYS A C 1
ATOM 901 O O . LYS A 1 118 ? -11.412 -10.473 14.076 1.00 86.38 118 LYS A O 1
ATOM 906 N N . ARG A 1 119 ? -12.539 -10.125 15.973 1.00 86.81 119 ARG A N 1
ATOM 907 C CA . ARG A 1 119 ? -13.850 -10.018 15.309 1.00 86.81 119 ARG A CA 1
ATOM 908 C C . ARG A 1 119 ? -13.895 -8.846 14.327 1.00 86.81 119 ARG A C 1
ATOM 910 O O . ARG A 1 119 ? -14.533 -8.953 13.282 1.00 86.81 119 ARG A O 1
ATOM 917 N N . LEU A 1 120 ? -13.247 -7.732 14.662 1.00 85.81 120 LEU A N 1
ATOM 918 C CA . LEU A 1 120 ? -13.150 -6.577 13.779 1.00 85.81 120 LEU A CA 1
ATOM 919 C C . LEU A 1 120 ? -12.272 -6.876 12.549 1.00 85.81 120 LEU A C 1
ATOM 921 O O . LEU A 1 120 ? -12.697 -6.590 11.426 1.00 85.81 120 LEU A O 1
ATOM 925 N N . LEU A 1 121 ? -11.103 -7.490 12.759 1.00 82.69 121 LEU A N 1
ATOM 926 C CA . LEU A 1 121 ? -10.155 -7.889 11.713 1.00 82.69 121 LEU A CA 1
ATOM 927 C C . LEU A 1 121 ? -10.702 -8.988 10.800 1.00 82.69 121 LEU A C 1
ATOM 929 O O . LEU A 1 121 ? -10.541 -8.891 9.596 1.00 82.69 121 LEU A O 1
ATOM 933 N N . ASP A 1 122 ? -11.404 -9.987 11.331 1.00 82.38 122 ASP A N 1
ATOM 934 C CA . ASP A 1 122 ? -12.050 -11.040 10.534 1.00 82.38 122 ASP A CA 1
ATOM 935 C C . ASP A 1 122 ? -13.319 -10.526 9.815 1.00 82.38 122 ASP A C 1
ATOM 937 O O . ASP A 1 122 ? -13.831 -11.169 8.897 1.00 82.38 122 ASP A O 1
ATOM 941 N N . GLY A 1 123 ? -13.850 -9.376 10.246 1.00 79.62 123 GLY A N 1
ATOM 942 C CA . GLY A 1 123 ? -15.072 -8.759 9.740 1.00 79.62 123 GLY A CA 1
ATOM 943 C C . GLY A 1 123 ? -14.810 -7.614 8.759 1.00 79.62 123 GLY A C 1
ATOM 944 O O . GLY A 1 123 ? -14.387 -7.825 7.625 1.00 79.62 123 GLY A O 1
ATOM 945 N N . LEU A 1 124 ? -15.121 -6.387 9.192 1.00 70.50 124 LEU A N 1
ATOM 946 C CA . LEU A 1 124 ? -15.104 -5.177 8.355 1.00 70.50 124 LEU A CA 1
ATOM 947 C C . LEU A 1 124 ? -13.707 -4.801 7.843 1.00 70.50 124 LEU A C 1
ATOM 949 O O . LEU A 1 124 ? -13.610 -4.145 6.812 1.00 70.50 124 LEU A O 1
ATOM 953 N N . LEU A 1 125 ? -12.646 -5.210 8.543 1.00 70.81 125 LEU A N 1
ATOM 954 C CA . LEU A 1 125 ? -11.264 -4.944 8.139 1.00 70.81 125 LEU A CA 1
ATOM 955 C C . LEU A 1 125 ? -10.656 -6.063 7.286 1.00 70.81 125 LEU A C 1
ATOM 957 O O . LEU A 1 125 ? -9.686 -5.803 6.584 1.00 70.81 125 LEU A O 1
ATOM 961 N N . GLY A 1 126 ? -11.206 -7.280 7.279 1.00 68.31 126 GLY A N 1
ATOM 962 C CA . GLY A 1 126 ? -10.495 -8.469 6.775 1.00 68.31 126 GLY A CA 1
ATOM 963 C C . GLY A 1 126 ? -10.176 -8.473 5.284 1.00 68.31 126 GLY A C 1
ATOM 964 O O . GLY A 1 126 ? -9.429 -9.323 4.808 1.00 68.31 126 GLY A O 1
ATOM 965 N N . ARG A 1 127 ? -10.757 -7.538 4.529 1.00 67.62 127 ARG A N 1
ATOM 966 C CA . ARG A 1 127 ? -10.552 -7.395 3.082 1.00 67.62 127 ARG A CA 1
ATOM 967 C C . ARG A 1 127 ? -9.661 -6.205 2.741 1.00 67.62 127 ARG A C 1
ATOM 969 O O . ARG A 1 127 ? -8.924 -6.270 1.762 1.00 67.62 127 ARG A O 1
ATOM 976 N N . SER A 1 128 ? -9.718 -5.150 3.553 1.00 69.56 128 SER A N 1
ATOM 977 C CA . SER A 1 128 ? -8.860 -3.963 3.451 1.00 69.56 128 SER A CA 1
ATOM 978 C C . SER A 1 128 ? -7.521 -4.132 4.180 1.00 69.56 128 SER A C 1
ATOM 980 O O . SER A 1 128 ? -6.567 -3.402 3.904 1.00 69.56 128 SER A O 1
ATOM 982 N N . VAL A 1 129 ? -7.434 -5.116 5.074 1.00 69.69 129 VAL A N 1
ATOM 983 C CA . VAL A 1 129 ? -6.233 -5.508 5.810 1.00 69.69 129 VAL A CA 1
ATOM 984 C C . VAL A 1 129 ? -5.691 -6.805 5.229 1.00 69.69 129 VAL A C 1
ATOM 986 O O . VAL A 1 129 ? -6.361 -7.834 5.216 1.00 69.69 129 VAL A O 1
ATOM 989 N N . GLY A 1 130 ? -4.456 -6.751 4.743 1.00 65.00 130 GLY A N 1
ATOM 990 C CA . GLY A 1 130 ? -3.689 -7.932 4.388 1.00 65.00 130 GLY A CA 1
ATOM 991 C C . GLY A 1 130 ? -3.040 -8.545 5.625 1.00 65.00 130 GLY A C 1
ATOM 992 O O . GLY A 1 130 ? -2.662 -7.847 6.566 1.00 65.00 130 GLY A O 1
ATOM 993 N N . THR A 1 131 ? -2.858 -9.862 5.605 1.00 65.31 131 THR A N 1
ATOM 994 C CA . THR A 1 131 ? -2.016 -10.554 6.581 1.00 65.31 131 THR A CA 1
ATOM 995 C C . THR A 1 131 ? -0.713 -10.965 5.915 1.00 65.31 131 THR A C 1
ATOM 997 O O . THR A 1 131 ? -0.723 -11.601 4.860 1.00 65.31 131 THR A O 1
ATOM 1000 N N . ARG A 1 132 ? 0.415 -10.653 6.548 1.00 62.47 132 ARG A N 1
ATOM 1001 C CA . ARG A 1 132 ? 1.732 -11.173 6.166 1.00 62.47 132 ARG A CA 1
ATOM 1002 C C . ARG A 1 132 ? 2.271 -12.020 7.314 1.00 62.47 132 ARG A C 1
ATOM 1004 O O . ARG A 1 132 ? 1.983 -11.752 8.476 1.00 62.47 132 ARG A O 1
ATOM 1011 N N . ILE A 1 133 ? 3.027 -13.068 7.000 1.00 59.25 133 ILE A N 1
ATOM 1012 C CA . ILE A 1 133 ? 3.831 -13.746 8.023 1.00 59.25 133 ILE A CA 1
ATOM 1013 C C . ILE A 1 133 ? 5.009 -12.816 8.320 1.00 59.25 133 ILE A C 1
ATOM 1015 O O . ILE A 1 133 ? 5.724 -12.427 7.392 1.00 59.25 133 ILE A O 1
ATOM 1019 N N . GLY A 1 134 ? 5.149 -12.411 9.580 1.00 53.25 134 GLY A N 1
ATOM 1020 C CA . GLY A 1 134 ? 6.134 -11.438 10.033 1.00 53.25 134 GLY A CA 1
ATOM 1021 C C . GLY A 1 134 ? 7.562 -11.799 9.623 1.00 53.25 134 GLY A C 1
ATOM 1022 O O . GLY A 1 134 ? 7.936 -12.969 9.499 1.00 53.25 134 GLY A O 1
ATOM 1023 N N . THR A 1 135 ? 8.376 -10.771 9.390 1.00 47.31 135 THR A N 1
ATOM 1024 C CA . THR A 1 135 ? 9.834 -10.906 9.290 1.00 47.31 135 THR A CA 1
ATOM 1025 C C . THR A 1 135 ? 10.417 -11.282 10.657 1.00 47.31 135 THR A C 1
ATOM 1027 O O . THR A 1 135 ? 9.757 -11.071 11.670 1.00 47.31 135 THR A O 1
ATOM 1030 N N . PRO A 1 136 ? 11.662 -11.792 10.746 1.00 43.28 136 PRO A N 1
ATOM 1031 C CA . PRO A 1 136 ? 12.264 -12.234 12.013 1.00 43.28 136 PRO A CA 1
ATOM 1032 C C . PRO A 1 136 ? 12.284 -11.196 13.154 1.00 43.28 136 PRO A C 1
ATOM 1034 O O . PRO A 1 136 ? 12.498 -11.574 14.300 1.00 43.28 136 PRO A O 1
ATOM 1037 N N . THR A 1 137 ? 12.050 -9.911 12.869 1.00 52.50 137 THR A N 1
ATOM 1038 C CA . THR A 1 137 ? 11.869 -8.835 13.858 1.00 52.50 137 THR A CA 1
ATOM 1039 C C . THR A 1 137 ? 10.550 -8.909 14.632 1.00 52.50 137 THR A C 1
ATOM 1041 O O . THR A 1 137 ? 10.516 -8.462 15.769 1.00 52.50 137 THR A O 1
ATOM 1044 N N . SER A 1 138 ? 9.497 -9.486 14.047 1.00 53.78 138 SER A N 1
ATOM 1045 C CA . SER A 1 138 ? 8.168 -9.671 14.660 1.00 53.78 138 SER A CA 1
ATOM 1046 C C . SER A 1 138 ? 7.994 -11.069 15.264 1.00 53.78 138 SER A C 1
ATOM 1048 O O . SER A 1 138 ? 6.878 -11.509 15.476 1.00 53.78 138 SER A O 1
ATOM 1050 N N . GLY A 1 139 ? 9.089 -11.807 15.470 1.00 49.59 139 GLY A N 1
ATOM 1051 C CA . GLY A 1 139 ? 9.040 -13.216 15.853 1.00 49.59 139 GLY A CA 1
ATOM 1052 C C . GLY A 1 139 ? 8.770 -14.147 14.654 1.00 49.59 139 GLY A C 1
ATOM 1053 O O . GLY A 1 139 ? 7.964 -13.847 13.770 1.00 49.59 139 GLY A O 1
ATOM 1054 N N . PRO A 1 140 ? 9.467 -15.293 14.549 1.00 48.19 140 PRO A N 1
ATOM 1055 C CA . PRO A 1 140 ? 9.271 -16.215 13.436 1.00 48.19 140 PRO A CA 1
ATOM 1056 C C . PRO A 1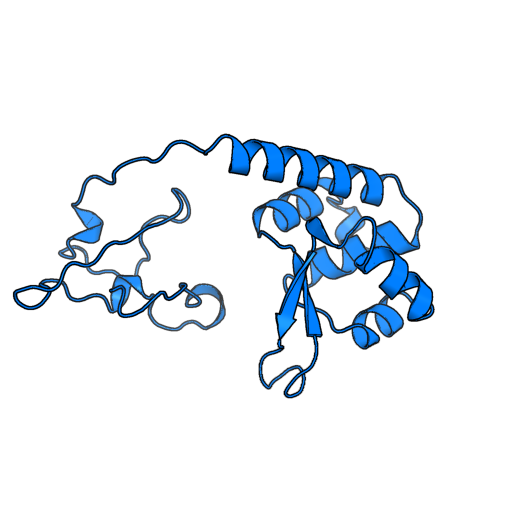 140 ? 7.874 -16.856 13.489 1.00 48.19 140 PRO A C 1
ATOM 1058 O O . PRO A 1 140 ? 7.591 -17.669 14.363 1.00 48.19 140 PRO A O 1
ATOM 1061 N N . GLY A 1 141 ? 7.026 -16.535 12.505 1.00 59.69 141 GLY A N 1
ATOM 1062 C CA . GLY A 1 141 ? 5.731 -17.194 12.285 1.00 59.69 141 GLY A CA 1
ATOM 1063 C C . GLY A 1 141 ? 4.499 -16.414 12.746 1.00 59.69 141 GLY A C 1
ATOM 1064 O O . GLY A 1 141 ? 3.382 -16.906 12.575 1.00 59.69 141 GLY A O 1
ATOM 1065 N N . GLU A 1 142 ? 4.674 -15.209 13.285 1.00 68.44 142 GLU A N 1
ATOM 1066 C CA . GLU A 1 142 ? 3.555 -14.404 13.763 1.00 68.44 142 GLU A CA 1
ATOM 1067 C C . GLU A 1 142 ? 2.821 -13.696 12.616 1.00 68.44 142 GLU A C 1
ATOM 1069 O O . GLU A 1 142 ? 3.425 -13.254 11.634 1.00 68.44 142 GLU A O 1
ATOM 1074 N N . ARG A 1 143 ? 1.488 -13.639 12.695 1.00 73.25 143 ARG A N 1
ATOM 1075 C CA . ARG A 1 143 ? 0.663 -12.959 11.690 1.00 73.25 143 ARG A CA 1
ATOM 1076 C C . ARG A 1 143 ? 0.654 -11.470 11.987 1.00 73.25 143 ARG A C 1
ATOM 1078 O O . ARG A 1 143 ? 0.125 -11.067 13.017 1.00 73.25 143 ARG A O 1
ATOM 1085 N N . VAL A 1 144 ? 1.166 -10.684 11.047 1.00 80.31 144 VAL A N 1
ATOM 1086 C CA . VAL A 1 144 ? 1.075 -9.227 11.094 1.00 80.31 144 VAL A CA 1
ATOM 1087 C C . VAL A 1 144 ? -0.025 -8.724 10.162 1.00 80.31 144 VAL A C 1
ATOM 1089 O O . VAL A 1 144 ? -0.176 -9.211 9.037 1.00 80.31 144 VAL A O 1
ATOM 1092 N N . TYR A 1 145 ? -0.792 -7.752 10.640 1.00 79.50 145 TYR A N 1
ATOM 1093 C CA . TYR A 1 145 ? -1.907 -7.103 9.962 1.00 79.50 145 TYR A CA 1
ATOM 1094 C C . TYR A 1 145 ? -1.455 -5.742 9.441 1.00 79.50 145 TYR A C 1
ATOM 1096 O O . TYR A 1 145 ? -0.993 -4.907 10.212 1.00 79.50 145 TYR A O 1
ATOM 1104 N N . LEU A 1 146 ? -1.591 -5.520 8.135 1.00 81.06 146 LEU A N 1
ATOM 1105 C CA . LEU A 1 146 ? -1.217 -4.279 7.451 1.00 81.06 146 LEU A CA 1
ATOM 1106 C C . LEU A 1 146 ? -2.311 -3.869 6.466 1.00 81.06 146 LEU A C 1
ATOM 1108 O O . LEU A 1 146 ? -3.106 -4.707 6.044 1.00 81.06 146 LEU A O 1
ATOM 1112 N N . PHE A 1 147 ? -2.340 -2.608 6.034 1.00 77.88 147 PHE A N 1
ATOM 1113 C CA . PHE A 1 147 ? -3.184 -2.238 4.897 1.00 77.88 147 PHE A CA 1
ATOM 1114 C C . PHE A 1 147 ? -2.838 -3.101 3.682 1.00 77.88 147 PHE A C 1
ATOM 1116 O O . PHE A 1 147 ? -1.669 -3.276 3.345 1.00 77.88 147 PHE A O 1
ATOM 1123 N N . ALA A 1 148 ? -3.856 -3.621 2.998 1.00 72.56 148 ALA A N 1
ATOM 1124 C CA . ALA A 1 148 ? -3.654 -4.422 1.793 1.00 72.56 148 ALA A CA 1
ATOM 1125 C C . ALA A 1 148 ? -2.926 -3.626 0.692 1.00 72.56 148 ALA A C 1
ATOM 1127 O O . ALA A 1 148 ? -2.205 -4.205 -0.120 1.00 72.56 148 ALA A O 1
ATOM 1128 N N . HIS A 1 149 ? -3.095 -2.298 0.683 1.00 71.12 149 HIS A N 1
ATOM 1129 C CA . HIS A 1 149 ? -2.488 -1.390 -0.282 1.00 71.12 149 HIS A CA 1
ATOM 1130 C C . HIS A 1 149 ? -2.078 -0.062 0.365 1.00 71.12 149 HIS A C 1
ATOM 1132 O O . HIS A 1 149 ? -2.843 0.520 1.131 1.00 71.12 149 HIS A O 1
ATOM 1138 N N . GLU A 1 150 ? -0.923 0.471 -0.043 1.00 70.69 150 GLU A N 1
ATOM 1139 C CA . GLU A 1 150 ? -0.418 1.793 0.372 1.00 70.69 150 GLU A CA 1
ATOM 1140 C C . GLU A 1 150 ? -1.425 2.922 0.090 1.00 70.69 150 GLU A C 1
ATOM 1142 O O . GLU A 1 150 ? -1.549 3.864 0.864 1.00 70.69 150 GLU A O 1
ATOM 1147 N N . THR A 1 151 ? -2.208 2.812 -0.988 1.00 73.81 151 THR A N 1
ATOM 1148 C CA . THR A 1 151 ? -3.253 3.793 -1.310 1.00 73.81 151 THR A CA 1
ATOM 1149 C C . THR A 1 151 ? -4.305 3.898 -0.204 1.00 73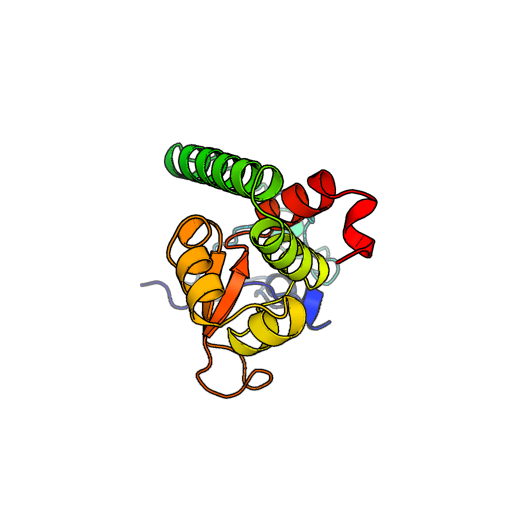.81 151 THR A C 1
ATOM 1151 O O . THR A 1 151 ? -4.761 4.997 0.082 1.00 73.81 151 THR A O 1
ATOM 1154 N N . LEU A 1 152 ? -4.660 2.794 0.464 1.00 77.12 152 LEU A N 1
ATOM 1155 C CA . LEU A 1 152 ? -5.626 2.833 1.569 1.00 77.12 152 LEU A CA 1
ATOM 1156 C C . LEU A 1 152 ? -5.054 3.532 2.795 1.00 77.12 152 LEU A C 1
ATOM 1158 O O . LEU A 1 152 ? -5.765 4.307 3.428 1.00 77.12 152 LEU A O 1
ATOM 1162 N N . GLN A 1 153 ? -3.771 3.313 3.079 1.00 80.44 153 GLN A N 1
ATOM 1163 C CA . GLN A 1 153 ? -3.072 4.037 4.132 1.00 80.44 153 GLN A CA 1
ATOM 1164 C C . GLN A 1 153 ? -3.069 5.544 3.843 1.00 80.44 153 GLN A C 1
ATOM 1166 O O . GLN A 1 153 ? -3.463 6.324 4.699 1.00 80.44 153 GLN A O 1
ATOM 1171 N N . GLN A 1 154 ? -2.731 5.961 2.619 1.00 81.56 154 GLN A N 1
ATOM 1172 C CA . GLN A 1 154 ? -2.740 7.380 2.234 1.00 81.56 154 GLN A CA 1
ATOM 1173 C C . GLN A 1 154 ? -4.133 8.015 2.355 1.00 81.56 154 GLN A C 1
ATOM 1175 O O . GLN A 1 154 ? -4.262 9.156 2.801 1.00 81.56 154 GLN A O 1
ATOM 1180 N N . VAL A 1 155 ? -5.190 7.293 1.970 1.00 83.50 155 VAL A N 1
ATOM 1181 C CA . VAL A 1 155 ? -6.569 7.779 2.131 1.00 83.50 155 VAL A CA 1
ATOM 1182 C C . VAL A 1 155 ? -6.941 7.864 3.616 1.00 83.50 155 VAL A C 1
ATOM 1184 O O . VAL A 1 155 ? -7.575 8.839 4.024 1.00 83.50 155 VAL A O 1
ATOM 1187 N N . ALA A 1 156 ? -6.521 6.901 4.441 1.00 86.06 156 ALA A N 1
ATOM 1188 C CA . ALA A 1 156 ? -6.716 6.943 5.889 1.00 86.06 156 ALA A CA 1
ATOM 1189 C C . ALA A 1 156 ? -5.990 8.145 6.522 1.00 86.06 156 ALA A C 1
ATOM 1191 O O . ALA A 1 156 ? -6.615 8.913 7.252 1.00 86.06 156 ALA A O 1
ATOM 1192 N N . GLU A 1 157 ? -4.719 8.374 6.174 1.00 86.56 157 GLU A N 1
ATOM 1193 C CA . GLU A 1 157 ? -3.917 9.524 6.619 1.00 86.56 157 GLU A CA 1
ATOM 1194 C C . GLU A 1 157 ? -4.613 10.849 6.291 1.00 86.56 157 GLU A C 1
ATOM 1196 O O . GLU A 1 157 ? -4.781 11.706 7.161 1.00 86.56 157 GLU A O 1
ATOM 1201 N N . GLN A 1 158 ? -5.080 11.006 5.047 1.00 86.69 158 GLN A N 1
ATOM 1202 C CA . GLN A 1 158 ? -5.819 12.196 4.619 1.00 86.69 158 GLN A CA 1
ATOM 1203 C C . GLN A 1 158 ? -7.136 12.368 5.383 1.00 86.69 158 GLN A C 1
ATOM 1205 O O . GLN A 1 158 ? -7.512 13.495 5.706 1.00 86.69 158 GLN A O 1
ATOM 1210 N N . SER A 1 159 ? -7.823 11.265 5.685 1.00 86.19 159 SER A N 1
ATOM 1211 C CA . SER A 1 159 ? -9.124 11.282 6.358 1.00 86.19 159 SER A CA 1
ATOM 1212 C C . SER A 1 159 ? -9.015 11.632 7.843 1.00 86.19 159 SER A C 1
ATOM 1214 O O . SER A 1 159 ? -9.825 12.410 8.346 1.00 86.19 159 SER A O 1
ATOM 1216 N N . PHE A 1 160 ? -8.006 11.112 8.549 1.00 85.31 160 PHE A N 1
ATOM 1217 C CA . PHE A 1 160 ? -7.719 11.520 9.928 1.00 85.31 160 PHE A CA 1
ATOM 1218 C C . PHE A 1 160 ? -7.131 12.935 9.995 1.00 85.31 160 PHE A C 1
ATOM 1220 O O . PHE A 1 160 ? -7.394 13.686 10.938 1.00 85.31 160 PHE A O 1
ATOM 1227 N N . GLY A 1 161 ? -6.326 13.332 9.008 1.00 87.44 161 GLY A N 1
ATOM 1228 C CA . GLY A 1 161 ? -5.701 14.648 8.968 1.00 87.44 161 GLY A CA 1
ATOM 1229 C C . GLY A 1 161 ? -4.967 14.970 10.275 1.00 87.44 161 GLY A C 1
ATOM 1230 O O . GLY A 1 161 ? -4.098 14.228 10.723 1.00 87.44 161 GLY A O 1
ATOM 1231 N N . LYS A 1 162 ? -5.332 16.079 10.930 1.00 83.81 162 LYS A N 1
ATOM 1232 C CA . LYS A 1 162 ? -4.681 16.512 12.183 1.00 83.81 162 LYS A CA 1
ATOM 1233 C C . LYS A 1 162 ? -4.986 15.617 13.385 1.00 83.81 162 LYS A C 1
ATOM 1235 O O . LYS A 1 162 ? -4.201 15.629 14.328 1.00 83.81 162 LYS A O 1
ATOM 1240 N N . SER A 1 163 ? -6.098 14.876 13.383 1.00 82.00 163 SER A N 1
ATOM 1241 C CA . SER A 1 163 ? -6.428 13.990 14.506 1.00 82.00 163 SER A CA 1
ATOM 1242 C C . SER A 1 163 ? -5.594 12.715 14.508 1.00 82.00 163 SER A C 1
ATOM 1244 O O . SER A 1 163 ? -5.661 11.974 15.478 1.00 82.00 163 SER A O 1
ATOM 1246 N N . LEU A 1 164 ? -4.817 12.460 13.450 1.00 82.69 164 LEU A N 1
ATOM 1247 C CA . LEU A 1 164 ? -3.957 11.287 13.369 1.00 82.69 164 LEU A CA 1
ATOM 1248 C C . LEU A 1 164 ? -2.936 11.245 14.514 1.00 82.69 164 LEU A C 1
ATOM 1250 O O . LEU A 1 164 ? -2.694 10.182 15.054 1.00 82.69 164 LEU A O 1
ATOM 1254 N N . GLY A 1 165 ? -2.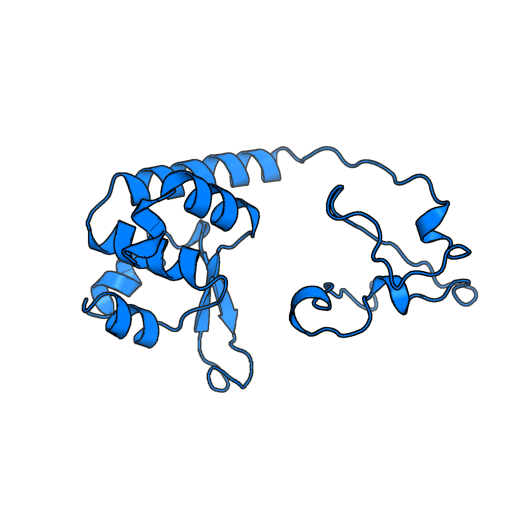410 12.396 14.950 1.00 76.12 165 GLY A N 1
ATOM 1255 C CA . GLY A 1 165 ? -1.447 12.464 16.059 1.00 76.12 165 GLY A CA 1
ATOM 1256 C C . GLY A 1 165 ? -2.028 12.210 17.456 1.00 76.12 165 GLY A C 1
ATOM 1257 O O . GLY A 1 165 ? -1.312 12.386 18.437 1.00 76.12 165 GLY A O 1
ATOM 1258 N N . ALA A 1 166 ? -3.320 11.883 17.558 1.00 78.25 166 ALA A N 1
ATOM 1259 C CA . ALA A 1 166 ? -3.963 11.452 18.801 1.00 78.25 166 ALA A CA 1
ATOM 1260 C C . ALA A 1 166 ? -4.038 9.919 18.939 1.00 78.25 166 ALA A C 1
ATOM 1262 O O . ALA A 1 166 ? -4.520 9.443 19.967 1.00 78.25 166 ALA A O 1
ATOM 1263 N N . TYR A 1 167 ? -3.593 9.190 17.913 1.00 73.56 167 TYR A N 1
ATOM 1264 C CA . TYR A 1 167 ? -3.491 7.732 17.847 1.00 73.56 167 TYR A CA 1
ATOM 1265 C C . TYR A 1 167 ? -2.017 7.325 17.779 1.00 73.56 167 TYR A C 1
ATOM 1267 O O . TYR A 1 167 ? -1.717 6.190 18.202 1.00 73.56 167 TYR A O 1
#